Protein AF-A0A4U7CUD0-F1 (afdb_monomer_lite)

Structure (mmCIF, N/CA/C/O backbone):
data_AF-A0A4U7CUD0-F1
#
_entry.id   AF-A0A4U7CUD0-F1
#
loop_
_atom_site.group_PDB
_atom_site.id
_atom_site.type_symbol
_atom_site.label_atom_id
_atom_site.label_alt_id
_atom_site.label_comp_id
_atom_site.label_asym_id
_atom_site.label_entity_id
_atom_site.label_seq_id
_atom_site.pdbx_PDB_ins_code
_atom_site.Cartn_x
_atom_site.Cartn_y
_atom_site.Cartn_z
_atom_site.occupancy
_atom_site.B_iso_or_equiv
_atom_site.auth_seq_id
_atom_site.auth_comp_id
_atom_site.auth_asym_id
_atom_site.auth_atom_id
_atom_site.pdbx_PDB_model_num
ATOM 1 N N . MET A 1 1 ? -7.501 -11.511 -6.269 1.00 70.06 1 MET A N 1
ATOM 2 C CA . MET A 1 1 ? -7.152 -10.323 -5.472 1.00 70.06 1 MET A CA 1
ATOM 3 C C . MET A 1 1 ? -7.905 -10.410 -4.157 1.00 70.06 1 MET A C 1
ATOM 5 O O . MET A 1 1 ? -8.962 -11.040 -4.154 1.00 70.06 1 MET A O 1
ATOM 9 N N . TYR A 1 2 ? -7.372 -9.852 -3.073 1.00 83.06 2 TYR A N 1
ATOM 10 C CA . TYR A 1 2 ? -8.113 -9.684 -1.816 1.00 83.06 2 TYR A CA 1
ATOM 11 C C . TYR A 1 2 ? -8.714 -8.277 -1.748 1.00 83.06 2 TYR A C 1
ATOM 13 O O . TYR A 1 2 ? -8.175 -7.359 -2.354 1.00 83.06 2 TYR A O 1
AT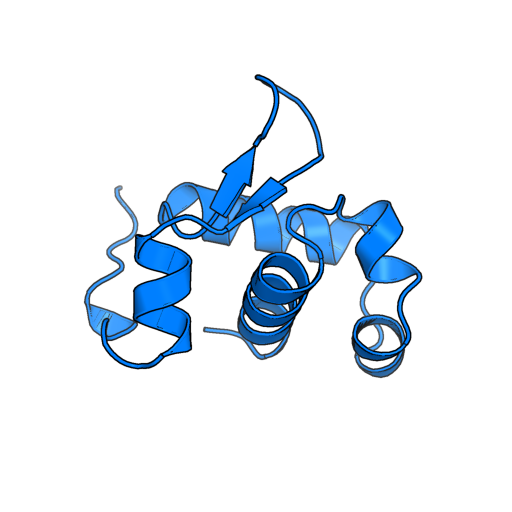OM 21 N N . THR A 1 3 ? -9.781 -8.081 -0.969 1.00 90.19 3 THR A N 1
ATOM 22 C CA . THR A 1 3 ? -10.410 -6.758 -0.782 1.00 90.19 3 THR A CA 1
ATOM 23 C C . THR A 1 3 ? -9.411 -5.686 -0.329 1.00 90.19 3 THR A C 1
ATOM 25 O O . THR A 1 3 ? -9.487 -4.547 -0.771 1.00 90.19 3 THR A O 1
ATOM 28 N N . VAL A 1 4 ? -8.429 -6.054 0.498 1.00 94.69 4 VAL A N 1
ATOM 29 C CA . VAL A 1 4 ? -7.381 -5.136 0.975 1.00 94.69 4 VAL A CA 1
ATOM 30 C C . VAL A 1 4 ? -6.463 -4.676 -0.161 1.00 94.69 4 VAL A C 1
ATOM 32 O O . VAL A 1 4 ? -6.068 -3.519 -0.182 1.00 94.69 4 VAL A O 1
ATOM 35 N N . ASP A 1 5 ? -6.181 -5.530 -1.149 1.00 95.25 5 ASP A N 1
ATOM 36 C CA . ASP A 1 5 ? -5.364 -5.153 -2.311 1.00 95.25 5 ASP A CA 1
ATOM 37 C C . ASP A 1 5 ? -6.038 -4.048 -3.127 1.00 95.25 5 ASP A C 1
ATOM 39 O O . ASP A 1 5 ? -5.393 -3.098 -3.557 1.00 95.25 5 ASP A O 1
ATOM 43 N N . GLU A 1 6 ? -7.349 -4.183 -3.337 1.00 93.88 6 GLU A N 1
ATOM 44 C CA . GLU A 1 6 ? -8.150 -3.200 -4.065 1.00 93.88 6 GLU A CA 1
ATOM 45 C C . GLU A 1 6 ? -8.174 -1.869 -3.309 1.00 93.88 6 GLU A C 1
ATOM 47 O O . GLU A 1 6 ? -7.940 -0.830 -3.917 1.00 93.88 6 GLU A O 1
ATOM 52 N N . ARG A 1 7 ? -8.345 -1.897 -1.978 1.00 96.44 7 ARG A N 1
ATOM 53 C CA . ARG A 1 7 ? -8.257 -0.690 -1.139 1.00 96.44 7 ARG A CA 1
ATOM 54 C C . ARG A 1 7 ? -6.887 -0.015 -1.199 1.00 96.44 7 ARG A C 1
ATOM 56 O O . ARG A 1 7 ? -6.840 1.203 -1.298 1.00 96.44 7 ARG A O 1
ATOM 63 N N . ILE A 1 8 ? -5.787 -0.773 -1.181 1.00 97.44 8 ILE A N 1
ATOM 64 C CA . ILE A 1 8 ? -4.429 -0.212 -1.315 1.00 97.44 8 ILE A CA 1
ATOM 65 C C . ILE A 1 8 ? -4.278 0.511 -2.655 1.00 97.44 8 ILE A C 1
ATOM 67 O O . ILE A 1 8 ? -3.785 1.636 -2.697 1.00 97.44 8 ILE A O 1
ATOM 71 N N . LEU A 1 9 ? -4.717 -0.110 -3.753 1.00 97.06 9 LEU A N 1
ATOM 72 C CA . LEU A 1 9 ? -4.630 0.505 -5.080 1.00 97.06 9 LEU A CA 1
ATOM 73 C C . LEU A 1 9 ? -5.514 1.751 -5.199 1.00 97.06 9 LEU A C 1
ATOM 75 O O . LEU A 1 9 ? -5.071 2.748 -5.765 1.00 97.06 9 LEU A O 1
ATOM 79 N N . GLU A 1 10 ? -6.735 1.709 -4.664 1.00 97.00 10 GLU A N 1
ATOM 80 C CA . GLU A 1 10 ? -7.627 2.872 -4.605 1.00 97.00 10 GLU A CA 1
ATOM 81 C C . GLU A 1 10 ? -6.971 4.021 -3.833 1.00 97.00 10 GLU A C 1
ATOM 83 O O . GLU A 1 10 ? -6.780 5.096 -4.402 1.00 97.00 10 GLU A O 1
ATOM 88 N N . HIS A 1 11 ? -6.516 3.762 -2.605 1.00 97.94 11 HIS A N 1
ATOM 89 C CA . HIS A 1 11 ? -5.884 4.761 -1.745 1.00 97.94 11 HIS A CA 1
ATOM 90 C C . HIS A 1 11 ? -4.647 5.392 -2.408 1.00 97.94 11 HIS A C 1
ATOM 92 O O . HIS A 1 11 ? -4.524 6.612 -2.489 1.00 97.94 11 HIS A O 1
ATOM 98 N N . LEU A 1 12 ? -3.752 4.577 -2.979 1.00 97.75 12 LEU A N 1
ATOM 99 C CA . LEU A 1 12 ? -2.563 5.078 -3.681 1.00 97.75 12 LEU A CA 1
ATOM 100 C C . LEU A 1 12 ? -2.895 5.859 -4.961 1.00 97.75 12 LEU A C 1
ATOM 102 O O . LEU A 1 12 ? -2.111 6.711 -5.379 1.00 97.75 12 LEU A O 1
ATOM 106 N N . SER A 1 13 ? -4.036 5.581 -5.596 1.00 97.19 13 SER A N 1
ATOM 107 C CA . SER A 1 13 ? -4.499 6.356 -6.752 1.00 97.19 13 SER A CA 1
ATOM 108 C C . SER A 1 13 ? -5.029 7.742 -6.371 1.00 97.19 13 SER A C 1
ATOM 110 O O . SER A 1 13 ? -4.981 8.651 -7.201 1.00 97.19 13 SER A O 1
ATOM 112 N N . GLU A 1 14 ? -5.492 7.908 -5.130 1.00 96.94 14 GLU A N 1
ATOM 113 C CA . GLU A 1 14 ? -6.049 9.155 -4.597 1.00 96.94 14 GLU A CA 1
ATOM 114 C C . GLU A 1 14 ? -4.964 10.026 -3.943 1.00 96.94 14 GLU A C 1
ATOM 116 O O . GLU A 1 14 ? -4.821 11.199 -4.293 1.00 96.94 14 GLU A O 1
ATOM 121 N N . GLU A 1 15 ? -4.136 9.442 -3.073 1.00 92.25 15 GLU A N 1
ATOM 122 C CA . GLU A 1 15 ? -3.154 10.164 -2.244 1.00 92.25 15 GLU A CA 1
ATOM 123 C C . GLU A 1 15 ? -1.756 10.275 -2.884 1.00 92.25 15 GLU A C 1
ATOM 125 O O . GLU A 1 15 ? -0.835 10.866 -2.321 1.00 92.25 15 GLU A O 1
ATOM 130 N N . SER A 1 16 ? -1.581 9.765 -4.109 1.00 90.62 16 SER A N 1
ATOM 131 C CA . SER A 1 16 ? -0.306 9.641 -4.850 1.00 90.62 16 SER A CA 1
ATOM 132 C C . SER A 1 16 ? 0.714 8.681 -4.225 1.00 90.62 16 SER A C 1
ATOM 134 O O . SER A 1 16 ? 1.348 7.919 -4.956 1.00 90.62 16 SER A O 1
ATOM 136 N N . TRP A 1 17 ? 0.888 8.704 -2.901 1.00 96.38 17 TRP A N 1
ATOM 137 C CA . TRP A 1 17 ? 1.744 7.778 -2.167 1.00 96.38 17 TRP A CA 1
ATOM 138 C C . TRP A 1 17 ? 1.324 7.598 -0.709 1.00 96.38 17 TRP A C 1
ATOM 140 O O . TRP A 1 17 ? 0.772 8.505 -0.096 1.00 96.38 17 TRP A O 1
ATOM 150 N N . ALA A 1 18 ? 1.661 6.443 -0.134 1.00 97.56 18 ALA A N 1
ATOM 151 C CA . ALA A 1 18 ? 1.457 6.154 1.284 1.00 97.56 18 ALA A CA 1
ATOM 152 C C . ALA A 1 18 ? 2.389 5.030 1.768 1.00 97.56 18 ALA A C 1
ATOM 154 O O . ALA A 1 18 ? 2.905 4.247 0.965 1.00 97.56 18 ALA A O 1
ATOM 155 N N . SER A 1 19 ? 2.595 4.939 3.084 1.00 97.44 19 SER A N 1
ATOM 156 C CA . SER A 1 19 ? 3.216 3.777 3.731 1.00 97.44 19 SER A CA 1
ATOM 157 C C . SER A 1 19 ? 2.157 2.870 4.367 1.00 97.44 19 SER A C 1
ATOM 159 O O . SER A 1 19 ? 1.056 3.337 4.670 1.00 97.44 19 SER A O 1
ATOM 161 N N . PRO A 1 20 ? 2.465 1.591 4.655 1.00 97.62 20 PRO A N 1
ATOM 162 C CA . PRO A 1 20 ? 1.553 0.713 5.389 1.00 97.62 20 PRO A CA 1
ATOM 163 C C . PRO A 1 20 ? 1.085 1.307 6.722 1.00 97.62 20 PRO A C 1
ATOM 165 O O . PRO A 1 20 ? -0.079 1.188 7.097 1.00 97.62 20 PRO A O 1
ATOM 168 N N . SER A 1 21 ? 1.984 2.006 7.418 1.00 96.75 21 SER A N 1
ATOM 169 C CA . SER A 1 21 ? 1.689 2.684 8.680 1.00 96.75 21 SER A CA 1
ATOM 170 C C . SER A 1 21 ? 0.724 3.861 8.533 1.00 96.75 21 SER A C 1
ATOM 172 O O . SER A 1 21 ? -0.122 4.038 9.409 1.00 96.75 21 SER A O 1
ATOM 174 N N . THR A 1 22 ? 0.807 4.645 7.450 1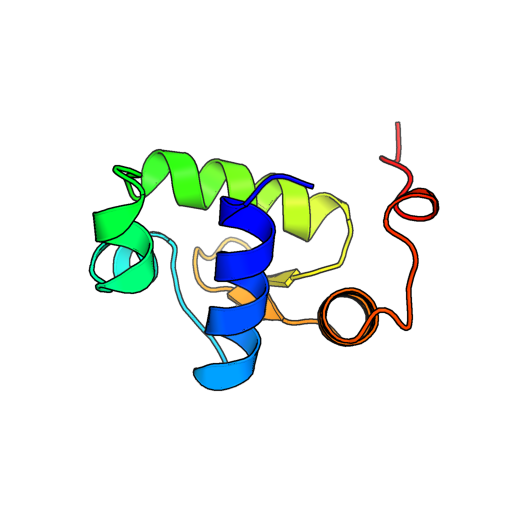.00 96.88 22 THR A N 1
ATOM 175 C CA . THR A 1 22 ? -0.170 5.714 7.199 1.00 96.88 22 THR A CA 1
ATOM 176 C C . THR A 1 22 ? -1.505 5.132 6.752 1.00 96.88 22 THR A C 1
ATOM 178 O O . THR A 1 22 ? -2.523 5.529 7.299 1.00 96.88 22 THR A O 1
ATOM 181 N N . MET A 1 23 ? -1.511 4.120 5.873 1.00 97.38 23 MET A N 1
ATOM 182 C CA . MET A 1 23 ? -2.743 3.440 5.440 1.00 97.38 23 MET A CA 1
ATOM 183 C C . MET A 1 23 ? -3.506 2.818 6.616 1.00 97.38 23 MET A C 1
ATOM 185 O O . MET A 1 23 ? -4.715 2.986 6.720 1.00 97.38 23 MET A O 1
ATOM 189 N N . ALA A 1 24 ? -2.819 2.147 7.548 1.00 97.19 24 ALA A N 1
ATOM 190 C CA . ALA A 1 24 ? -3.458 1.531 8.717 1.00 97.19 24 ALA A CA 1
ATOM 191 C C . ALA A 1 24 ? -4.188 2.541 9.625 1.00 97.19 24 ALA A C 1
ATOM 193 O O . ALA A 1 24 ? -5.088 2.161 10.376 1.00 97.19 24 ALA A O 1
ATOM 194 N N . ALA A 1 25 ? -3.792 3.817 9.583 1.00 96.00 25 ALA A N 1
ATOM 195 C CA . ALA A 1 25 ? -4.434 4.885 10.343 1.00 96.00 25 ALA A CA 1
ATOM 196 C C . ALA A 1 25 ? -5.707 5.426 9.669 1.00 96.00 25 ALA A C 1
ATOM 198 O O . ALA A 1 25 ? -6.488 6.119 10.326 1.00 96.00 25 ALA A O 1
ATOM 199 N N . GLU A 1 26 ? -5.931 5.105 8.394 1.00 96.62 26 GLU A N 1
ATOM 200 C CA . GLU A 1 26 ? -7.077 5.587 7.635 1.00 96.62 26 GLU A CA 1
ATOM 201 C C . GLU A 1 26 ? -8.351 4.786 7.928 1.00 96.62 26 GLU A C 1
ATOM 203 O O . GLU A 1 26 ? -8.350 3.603 8.306 1.00 96.62 26 GLU A O 1
ATOM 208 N N . LEU A 1 27 ? -9.492 5.457 7.765 1.00 93.50 27 LEU A N 1
ATOM 209 C CA . LEU A 1 27 ? -10.787 4.895 8.140 1.00 93.50 27 LEU A CA 1
ATOM 210 C C . LEU A 1 27 ? -11.136 3.665 7.288 1.00 93.50 27 LEU A C 1
ATOM 212 O O . LEU A 1 27 ? -11.661 2.684 7.816 1.00 93.50 27 LEU A O 1
ATOM 216 N N . GLU A 1 28 ? -10.827 3.691 5.994 1.00 93.50 28 GLU A N 1
ATOM 217 C CA . GLU A 1 28 ? -11.121 2.602 5.062 1.00 93.50 28 GLU A CA 1
ATOM 218 C C . GLU A 1 28 ? -10.343 1.310 5.353 1.00 93.50 28 GLU A C 1
ATOM 220 O O . GLU A 1 28 ? -10.826 0.230 5.009 1.00 93.50 28 GLU A O 1
ATOM 225 N N . PHE A 1 29 ? -9.191 1.391 6.028 1.00 95.19 29 PHE A N 1
ATOM 226 C CA . PHE A 1 29 ? -8.409 0.219 6.439 1.00 95.19 29 PHE A CA 1
ATOM 227 C C . PHE A 1 29 ? -8.759 -0.239 7.851 1.00 95.19 29 PHE A C 1
ATOM 229 O O . PHE A 1 29 ? -8.942 -1.435 8.076 1.00 95.19 29 PHE A O 1
ATOM 236 N N . SER A 1 30 ? -8.949 0.689 8.793 1.00 89.81 30 SER A N 1
ATOM 237 C CA . SER A 1 30 ? -9.370 0.336 10.158 1.00 89.81 30 SER A CA 1
ATOM 238 C C . SER A 1 30 ? -10.719 -0.400 10.194 1.00 89.81 30 SER A C 1
ATOM 240 O O . SER A 1 30 ? -10.917 -1.295 11.014 1.00 89.81 30 SER A O 1
ATOM 242 N N . GLN A 1 31 ? -11.632 -0.102 9.262 1.00 92.00 31 GLN A N 1
ATOM 243 C CA . GLN A 1 31 ? -12.901 -0.827 9.104 1.00 92.00 31 GLN A CA 1
ATOM 244 C C . GLN A 1 31 ? -12.740 -2.285 8.649 1.00 92.00 31 GLN A C 1
ATOM 246 O O . GLN A 1 31 ? -13.671 -3.077 8.812 1.00 92.00 31 GLN A O 1
ATOM 251 N N . LEU A 1 32 ? -11.587 -2.640 8.081 1.00 91.75 32 LEU A N 1
ATOM 252 C CA . LEU A 1 32 ? -11.262 -3.998 7.648 1.00 91.75 32 LEU A CA 1
ATOM 253 C C . LEU A 1 32 ? -10.522 -4.809 8.722 1.00 91.75 32 LEU A C 1
ATOM 255 O O . LEU A 1 32 ? -10.220 -5.972 8.467 1.00 91.75 32 LEU A O 1
ATOM 259 N N . ASP A 1 33 ? -10.268 -4.222 9.900 1.00 92.69 33 ASP A N 1
ATOM 260 C CA . ASP A 1 33 ? -9.543 -4.850 11.018 1.00 92.69 33 ASP A CA 1
ATOM 261 C C . ASP A 1 33 ? -8.158 -5.382 10.601 1.00 92.69 33 ASP A C 1
ATOM 263 O O . ASP A 1 33 ? -7.738 -6.474 10.981 1.00 92.69 33 ASP A O 1
ATOM 267 N N . VAL A 1 34 ? -7.460 -4.611 9.758 1.00 93.25 34 VAL A N 1
ATOM 268 C CA . VAL A 1 34 ? -6.093 -4.903 9.311 1.00 93.25 34 VAL A CA 1
ATOM 269 C C . VAL A 1 34 ? -5.101 -3.942 9.949 1.00 93.25 34 VAL A C 1
ATOM 271 O O . VAL A 1 34 ? -5.379 -2.753 10.104 1.00 93.25 34 VAL A O 1
ATOM 274 N N . ASP A 1 35 ? -3.930 -4.458 10.305 1.00 96.50 35 ASP A N 1
ATOM 275 C CA . ASP A 1 35 ? -2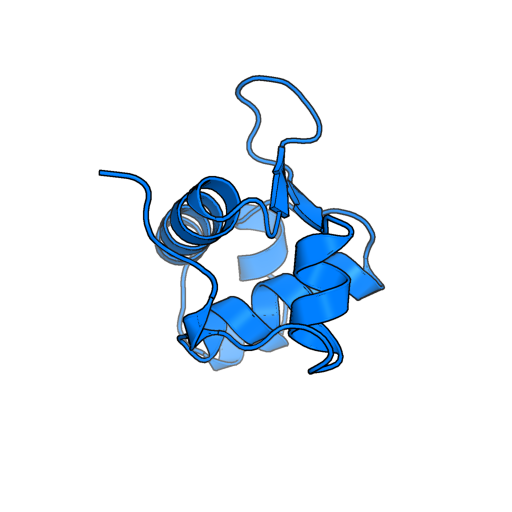.825 -3.670 10.838 1.00 96.50 35 ASP A CA 1
ATOM 276 C C . ASP A 1 35 ? -1.776 -3.347 9.760 1.00 96.50 35 ASP A C 1
ATOM 278 O O . ASP A 1 35 ? -1.845 -3.802 8.615 1.00 96.50 35 ASP A O 1
ATOM 282 N N . ALA A 1 36 ? -0.797 -2.521 10.131 1.00 97.19 36 ALA A N 1
ATOM 283 C CA . ALA A 1 36 ? 0.264 -2.092 9.226 1.00 97.19 36 ALA A CA 1
ATOM 284 C C . ALA A 1 36 ? 1.134 -3.262 8.733 1.00 97.19 36 ALA A C 1
ATOM 286 O O . ALA A 1 36 ? 1.534 -3.251 7.574 1.00 97.19 36 ALA A O 1
ATOM 287 N N . GLU A 1 37 ? 1.386 -4.277 9.569 1.00 97.12 37 GLU A N 1
ATOM 288 C CA . GLU A 1 37 ? 2.179 -5.460 9.194 1.00 97.12 37 GLU A CA 1
ATOM 289 C C . GLU A 1 37 ? 1.457 -6.285 8.119 1.00 97.12 37 GLU A C 1
ATOM 291 O O . GLU A 1 37 ? 2.062 -6.744 7.146 1.00 97.12 37 GLU A O 1
ATOM 296 N N . TYR A 1 38 ? 0.138 -6.438 8.243 1.00 96.56 38 TYR A N 1
ATOM 297 C CA . TYR A 1 38 ? -0.659 -7.087 7.214 1.00 96.56 38 TYR A CA 1
ATOM 298 C C . TYR A 1 38 ? -0.690 -6.271 5.917 1.00 96.56 38 TYR A C 1
ATOM 300 O O . TYR A 1 38 ? -0.529 -6.841 4.835 1.00 96.56 38 TYR A O 1
ATOM 308 N N . ILE A 1 39 ? -0.872 -4.948 6.001 1.00 97.44 39 ILE A N 1
ATOM 309 C CA . ILE A 1 39 ? -0.847 -4.063 4.823 1.00 97.44 39 ILE A CA 1
ATOM 310 C C . ILE A 1 39 ? 0.516 -4.129 4.125 1.00 97.44 39 ILE A C 1
ATOM 312 O O . ILE A 1 39 ? 0.557 -4.221 2.900 1.00 97.44 39 ILE A O 1
ATOM 316 N N . GLU A 1 40 ? 1.618 -4.168 4.873 1.00 97.00 40 GLU A N 1
ATOM 317 C CA . GLU A 1 40 ? 2.972 -4.328 4.334 1.00 97.00 40 GLU A CA 1
ATOM 318 C C . GLU A 1 40 ? 3.107 -5.629 3.534 1.00 97.00 40 GLU A C 1
ATOM 320 O O . GLU A 1 40 ? 3.475 -5.591 2.358 1.00 97.00 40 GLU A O 1
ATOM 325 N N . GLN A 1 41 ? 2.668 -6.764 4.092 1.00 96.06 41 GLN A N 1
ATOM 326 C CA . GLN A 1 41 ? 2.638 -8.038 3.359 1.00 96.06 41 GLN A CA 1
ATOM 327 C C . GLN A 1 41 ? 1.806 -7.953 2.073 1.00 96.06 41 GLN A C 1
ATOM 329 O O . GLN A 1 41 ? 2.118 -8.606 1.074 1.00 96.06 41 GLN A O 1
ATOM 334 N N . ARG A 1 42 ? 0.713 -7.176 2.064 1.00 96.69 42 ARG A N 1
ATOM 335 C CA . ARG A 1 42 ? -0.074 -6.958 0.840 1.00 96.69 42 ARG A CA 1
ATOM 336 C C . ARG A 1 42 ? 0.677 -6.083 -0.163 1.00 96.69 42 ARG A C 1
ATOM 338 O O . ARG A 1 42 ? 0.682 -6.427 -1.347 1.00 96.69 42 ARG A O 1
ATOM 345 N N . CYS A 1 43 ? 1.343 -5.023 0.287 1.00 96.62 43 CYS A N 1
ATOM 346 C CA . CYS A 1 43 ? 2.182 -4.174 -0.557 1.00 96.62 43 CYS A CA 1
ATOM 347 C C . CYS A 1 43 ? 3.294 -4.978 -1.243 1.00 96.62 43 CYS A C 1
ATOM 349 O O . CYS A 1 43 ? 3.419 -4.893 -2.462 1.00 96.62 43 CYS A O 1
ATOM 351 N N . GLU A 1 44 ? 4.007 -5.850 -0.526 1.00 95.12 44 GLU A N 1
ATOM 352 C CA . GLU A 1 44 ? 5.026 -6.737 -1.117 1.00 95.12 44 GLU A CA 1
ATOM 353 C C . GLU A 1 44 ? 4.446 -7.630 -2.231 1.00 95.12 44 GLU A C 1
ATOM 355 O O . GLU A 1 44 ? 5.041 -7.827 -3.296 1.00 95.12 44 GLU A O 1
ATOM 360 N N . GLN A 1 45 ? 3.235 -8.158 -2.024 1.00 94.19 45 GLN A N 1
ATOM 361 C CA . GLN A 1 45 ? 2.552 -8.984 -3.024 1.00 94.19 45 GLN A CA 1
ATOM 362 C C . GLN A 1 45 ? 2.133 -8.174 -4.256 1.00 94.19 45 GLN A C 1
ATOM 364 O O . GLN A 1 45 ? 2.171 -8.701 -5.371 1.00 94.19 45 GLN A O 1
ATOM 369 N N . LEU A 1 46 ? 1.739 -6.914 -4.081 1.00 95.00 46 LEU A N 1
ATOM 370 C CA . LEU A 1 46 ? 1.397 -6.000 -5.173 1.00 95.00 46 LEU A CA 1
ATOM 371 C C . LEU A 1 46 ? 2.641 -5.518 -5.930 1.00 95.00 46 LEU A C 1
ATOM 373 O O . LEU A 1 46 ? 2.614 -5.453 -7.162 1.00 95.00 46 LEU A O 1
ATOM 377 N N . GLU A 1 47 ? 3.733 -5.245 -5.219 1.00 95.06 47 GLU A N 1
ATOM 378 C CA . GLU A 1 47 ? 5.033 -4.879 -5.784 1.00 95.06 47 GLU A CA 1
ATOM 379 C C . GLU A 1 47 ? 5.587 -6.012 -6.650 1.00 95.06 47 GLU A C 1
ATOM 381 O O . GLU A 1 47 ? 5.980 -5.781 -7.793 1.00 95.06 47 GLU A O 1
ATOM 386 N N . SER A 1 48 ? 5.506 -7.263 -6.175 1.00 93.19 48 SER A N 1
ATOM 387 C CA . SER A 1 48 ? 5.930 -8.444 -6.949 1.00 93.19 48 SER A CA 1
ATOM 388 C C . SER A 1 48 ? 5.184 -8.614 -8.284 1.00 93.19 48 SER A C 1
ATOM 390 O O . SER A 1 48 ? 5.623 -9.357 -9.163 1.00 93.19 48 SER A O 1
ATOM 392 N N . ARG A 1 49 ? 4.043 -7.930 -8.437 1.00 91.81 49 ARG A N 1
ATOM 393 C CA . ARG A 1 49 ? 3.192 -7.913 -9.635 1.00 91.81 49 ARG A CA 1
ATOM 394 C C . ARG A 1 49 ? 3.296 -6.603 -10.414 1.00 91.81 49 ARG A C 1
ATOM 396 O O . ARG A 1 49 ? 2.505 -6.389 -11.330 1.00 91.81 49 ARG A O 1
ATOM 403 N N . GLU A 1 50 ? 4.224 -5.729 -10.033 1.00 93.88 50 GLU A N 1
ATOM 404 C CA . GLU A 1 50 ? 4.427 -4.395 -10.601 1.00 93.88 50 GLU A CA 1
ATOM 405 C C . GLU A 1 50 ? 3.179 -3.497 -10.538 1.00 93.88 50 GLU A C 1
ATOM 407 O O . GLU A 1 50 ? 3.032 -2.582 -11.352 1.00 93.88 50 GLU A O 1
ATOM 412 N N . LEU A 1 51 ? 2.250 -3.745 -9.608 1.00 95.50 51 LEU A N 1
ATOM 413 C CA . LEU A 1 51 ? 1.042 -2.922 -9.460 1.00 95.50 51 LEU A CA 1
ATOM 414 C C . LEU A 1 51 ? 1.302 -1.657 -8.640 1.00 95.50 51 LEU A C 1
ATOM 416 O O . LEU A 1 51 ? 0.690 -0.619 -8.891 1.00 95.50 51 LEU A O 1
ATOM 420 N N . ILE A 1 52 ? 2.246 -1.740 -7.710 1.00 97.00 52 ILE A N 1
ATOM 421 C CA . ILE A 1 52 ? 2.794 -0.618 -6.949 1.00 97.00 52 ILE A CA 1
ATOM 422 C C . ILE A 1 52 ? 4.323 -0.695 -7.006 1.00 97.00 52 ILE A C 1
ATOM 424 O O . ILE A 1 52 ? 4.868 -1.746 -7.351 1.00 97.00 52 ILE A O 1
ATOM 428 N N . ILE A 1 53 ? 5.007 0.397 -6.680 1.00 96.88 53 ILE A N 1
ATOM 429 C CA . ILE A 1 53 ? 6.471 0.441 -6.549 1.00 96.88 53 ILE A CA 1
ATOM 430 C C . ILE A 1 53 ? 6.883 1.297 -5.350 1.00 96.88 53 ILE A C 1
ATOM 432 O O . ILE A 1 53 ? 6.169 2.246 -5.021 1.00 96.88 53 ILE A O 1
ATOM 436 N N . PRO A 1 54 ? 8.026 1.006 -4.708 1.00 96.44 54 PRO A N 1
ATOM 437 C CA . PRO A 1 54 ? 8.570 1.874 -3.677 1.00 96.44 54 PRO A CA 1
ATOM 438 C C . PRO A 1 54 ? 9.114 3.175 -4.291 1.00 96.44 54 PRO A C 1
ATOM 440 O O . PRO A 1 54 ? 9.792 3.160 -5.322 1.00 96.44 54 PRO A O 1
ATOM 443 N N . ILE A 1 55 ? 8.859 4.308 -3.635 1.00 94.12 55 ILE A N 1
ATOM 444 C CA . ILE A 1 55 ? 9.290 5.645 -4.102 1.00 94.12 55 ILE A CA 1
ATOM 445 C C . ILE A 1 55 ? 10.802 5.828 -3.944 1.00 94.12 55 ILE A C 1
ATOM 447 O O . ILE A 1 55 ? 11.464 6.520 -4.720 1.00 94.12 55 ILE A O 1
ATOM 451 N N . VAL A 1 56 ? 11.363 5.211 -2.907 1.00 87.44 56 VAL A N 1
ATOM 452 C CA . VAL A 1 56 ? 12.797 5.171 -2.634 1.00 87.44 56 VAL A CA 1
ATOM 453 C C . VAL A 1 56 ? 13.218 3.722 -2.484 1.00 87.44 56 VAL A C 1
ATOM 455 O O . VAL A 1 56 ? 12.487 2.908 -1.926 1.00 87.44 56 VAL A O 1
ATOM 458 N N . LYS A 1 57 ? 14.412 3.397 -2.983 1.00 80.88 57 LYS A N 1
ATOM 459 C CA . LYS A 1 57 ? 14.964 2.049 -2.861 1.00 80.88 57 LYS A CA 1
ATOM 460 C C . LYS A 1 57 ? 15.003 1.635 -1.383 1.00 80.88 57 LYS A C 1
ATOM 462 O O . LYS A 1 57 ? 15.532 2.388 -0.570 1.00 80.88 57 LYS A O 1
ATOM 467 N N . ASP A 1 58 ? 14.477 0.448 -1.087 1.00 78.50 58 ASP A N 1
ATOM 468 C CA . ASP A 1 58 ? 14.400 -0.141 0.257 1.00 78.50 58 ASP A CA 1
ATOM 469 C C . ASP A 1 58 ? 13.547 0.673 1.263 1.00 78.50 58 ASP A C 1
ATOM 471 O O . ASP A 1 58 ? 13.759 0.568 2.470 1.00 78.50 58 ASP A O 1
ATOM 475 N N . GLY A 1 59 ? 12.614 1.515 0.795 1.00 82.06 59 GLY A N 1
ATOM 476 C CA . GLY A 1 59 ? 11.700 2.266 1.663 1.00 82.06 59 GLY A CA 1
ATOM 477 C C . GLY A 1 59 ? 10.271 1.730 1.687 1.00 82.06 59 GLY A C 1
ATOM 478 O O . GLY A 1 59 ? 9.826 1.056 0.768 1.00 82.06 59 GLY A O 1
ATOM 479 N N . GLU A 1 60 ? 9.542 2.114 2.733 1.00 89.38 60 GLU A N 1
ATOM 480 C CA . GLU A 1 60 ? 8.186 1.634 3.047 1.00 89.38 60 GLU A CA 1
ATOM 481 C C . GLU A 1 60 ? 7.068 2.479 2.410 1.00 89.38 60 GLU A C 1
ATOM 483 O O . GLU A 1 60 ? 5.898 2.293 2.725 1.00 89.38 60 GLU A O 1
ATOM 488 N N . MET A 1 61 ? 7.402 3.462 1.568 1.00 95.94 61 MET A N 1
ATOM 489 C CA . MET A 1 61 ? 6.414 4.302 0.886 1.00 95.94 61 MET A CA 1
ATOM 490 C C . MET A 1 61 ? 6.249 3.847 -0.553 1.00 95.94 61 MET A C 1
ATOM 492 O O . MET A 1 61 ? 7.229 3.785 -1.300 1.00 95.94 61 MET A O 1
ATOM 496 N N . TYR A 1 62 ? 5.004 3.608 -0.940 1.00 98.06 62 TYR A N 1
ATOM 497 C CA . TYR A 1 62 ? 4.642 3.089 -2.247 1.00 98.06 62 TYR A CA 1
ATOM 498 C C . TYR A 1 62 ? 3.863 4.122 -3.055 1.00 98.06 62 TYR A C 1
ATOM 500 O O . TYR A 1 62 ? 3.135 4.937 -2.493 1.00 98.06 62 TYR A O 1
ATOM 508 N N . GLU A 1 63 ? 3.986 4.041 -4.375 1.00 97.75 63 GLU A N 1
ATOM 509 C CA . GLU A 1 63 ? 3.110 4.703 -5.342 1.00 97.75 63 GLU A CA 1
ATOM 510 C C . GLU A 1 63 ? 2.493 3.667 -6.293 1.00 97.75 63 GLU A C 1
ATOM 512 O O . GLU A 1 63 ? 3.052 2.588 -6.526 1.00 97.75 63 GLU A O 1
ATOM 517 N N . ILE A 1 64 ? 1.324 3.983 -6.853 1.00 97.75 64 ILE A N 1
ATOM 518 C CA . ILE A 1 64 ? 0.661 3.112 -7.827 1.00 97.75 64 ILE A CA 1
ATOM 519 C C . ILE A 1 64 ? 1.329 3.216 -9.204 1.00 97.75 64 ILE A C 1
ATOM 521 O O . ILE A 1 64 ? 1.622 4.303 -9.703 1.00 97.75 64 ILE A O 1
ATOM 525 N N . THR A 1 65 ? 1.539 2.081 -9.875 1.00 96.88 65 THR A N 1
ATOM 526 C CA . THR A 1 65 ? 2.084 2.087 -11.240 1.00 96.88 65 THR A CA 1
ATOM 527 C C . THR A 1 65 ? 0.990 2.286 -12.289 1.00 96.88 65 THR A C 1
ATOM 529 O O . THR A 1 65 ? -0.209 2.161 -12.036 1.00 96.88 65 THR A O 1
ATOM 532 N N . ARG A 1 66 ? 1.398 2.470 -13.552 1.00 95.19 66 ARG A N 1
ATOM 533 C CA . ARG A 1 66 ? 0.466 2.404 -14.692 1.00 95.19 66 ARG A CA 1
ATOM 534 C C . ARG A 1 66 ? -0.288 1.069 -14.788 1.00 95.19 66 ARG A C 1
ATOM 536 O O . ARG A 1 66 ? -1.404 1.053 -15.300 1.00 95.19 66 ARG A O 1
ATOM 543 N N . TRP A 1 67 ? 0.315 -0.035 -14.337 1.00 94.69 67 TRP A N 1
ATOM 544 C CA . TRP A 1 67 ? -0.317 -1.355 -14.351 1.00 94.69 67 TRP A CA 1
ATOM 545 C C . TRP A 1 67 ? -1.322 -1.492 -13.214 1.00 94.69 67 TRP A C 1
ATOM 547 O O . TRP A 1 67 ? -2.418 -1.990 -13.456 1.00 94.69 67 TRP A O 1
ATOM 557 N N . GLY A 1 68 ? -0.997 -0.965 -12.029 1.00 95.50 68 GLY A N 1
ATOM 558 C CA . GLY A 1 68 ? -1.944 -0.808 -10.924 1.00 95.50 68 GLY A CA 1
ATOM 559 C C . GLY A 1 68 ? -3.173 -0.003 -11.333 1.00 95.50 68 GLY A C 1
ATOM 560 O O . GLY A 1 68 ? -4.297 -0.450 -11.128 1.00 95.50 68 GLY A O 1
ATOM 561 N N . LEU A 1 69 ? -2.975 1.133 -12.009 1.00 95.62 69 LEU A N 1
ATOM 562 C CA . LEU A 1 69 ? -4.079 1.957 -12.513 1.00 95.62 69 LEU A CA 1
ATOM 563 C C . LEU A 1 69 ? -4.926 1.232 -13.567 1.00 95.62 69 LEU A C 1
ATOM 565 O O . LEU A 1 69 ? -6.152 1.296 -13.523 1.00 95.62 69 LEU A O 1
ATOM 569 N N . ALA A 1 70 ? -4.295 0.538 -14.520 1.00 93.88 70 ALA A N 1
ATOM 570 C CA . ALA A 1 70 ? -5.018 -0.246 -15.522 1.00 93.88 70 ALA A CA 1
ATOM 571 C C . ALA A 1 70 ? -5.827 -1.380 -14.873 1.00 93.88 70 ALA A C 1
ATOM 573 O O . ALA A 1 70 ? -6.980 -1.600 -15.237 1.00 93.88 70 ALA A O 1
ATOM 574 N N . TYR A 1 71 ? -5.247 -2.061 -13.883 1.00 92.94 71 TYR A N 1
ATOM 575 C CA . TYR A 1 71 ? -5.938 -3.069 -13.088 1.00 92.94 71 TYR A CA 1
ATOM 576 C C . TYR A 1 71 ? -7.158 -2.481 -12.375 1.00 92.94 71 TYR A C 1
ATOM 578 O O . TYR A 1 71 ? -8.262 -2.998 -12.523 1.00 92.94 71 TYR A O 1
ATOM 586 N N . LEU A 1 72 ? -6.972 -1.367 -11.661 1.00 92.88 72 LEU A N 1
ATOM 587 C CA . LEU A 1 72 ? -8.025 -0.723 -10.879 1.00 92.88 72 LEU A CA 1
ATOM 588 C C . LEU A 1 72 ? -9.209 -0.270 -11.750 1.00 92.88 72 LEU A C 1
ATOM 590 O O . LEU A 1 72 ? -10.361 -0.362 -11.337 1.00 92.88 72 LEU A O 1
ATOM 594 N N . ARG A 1 73 ? -8.945 0.164 -12.989 1.00 93.12 73 ARG A N 1
ATOM 595 C CA . ARG A 1 73 ? -9.994 0.525 -13.960 1.00 93.12 73 ARG A CA 1
ATOM 596 C C . ARG A 1 73 ? -10.674 -0.675 -14.629 1.00 93.12 73 ARG A C 1
ATOM 598 O O . ARG A 1 73 ? -11.637 -0.480 -15.366 1.00 93.12 73 ARG A O 1
ATOM 605 N N . GLY A 1 74 ? -10.182 -1.893 -14.405 1.00 89.88 74 GLY A N 1
ATOM 606 C CA . GLY A 1 74 ? -10.635 -3.099 -15.102 1.00 89.88 74 GLY A CA 1
ATOM 607 C C . GLY A 1 74 ? -10.092 -3.238 -16.530 1.00 89.88 74 GLY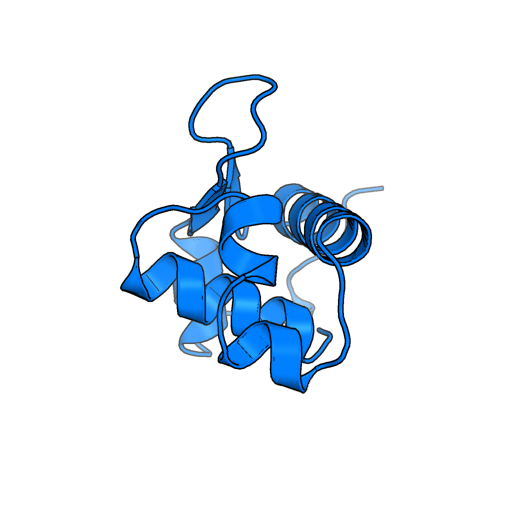 A C 1
ATOM 608 O O . GLY A 1 74 ? -10.554 -4.102 -17.272 1.00 89.88 74 GLY A O 1
ATOM 609 N N . ASP A 1 75 ? -9.106 -2.420 -16.917 1.00 87.88 75 ASP A N 1
ATOM 610 C CA . ASP A 1 75 ? -8.427 -2.503 -18.218 1.00 87.88 75 ASP A CA 1
ATOM 611 C C . ASP A 1 75 ? -7.444 -3.691 -18.276 1.00 87.88 75 ASP A C 1
ATOM 613 O O . ASP A 1 75 ? -7.082 -4.155 -19.360 1.00 87.88 75 ASP A O 1
ATOM 617 N N . LEU A 1 76 ? -6.990 -4.176 -17.112 1.00 83.00 76 LEU A N 1
ATOM 618 C CA . LEU A 1 76 ? -6.104 -5.330 -16.962 1.00 83.00 76 LEU A CA 1
ATOM 619 C C . LEU A 1 76 ? -6.782 -6.410 -16.110 1.00 83.00 76 LEU A C 1
ATOM 621 O O . LEU A 1 76 ? -7.108 -6.182 -14.949 1.00 83.00 76 LEU A O 1
ATOM 625 N N . ASP A 1 77 ? -6.950 -7.609 -16.672 1.00 73.81 77 ASP A N 1
ATOM 626 C CA . ASP A 1 77 ? -7.506 -8.753 -15.942 1.00 73.81 77 ASP A CA 1
ATOM 627 C C . ASP A 1 77 ? -6.502 -9.293 -14.905 1.00 73.81 77 ASP A C 1
ATOM 629 O O . ASP A 1 77 ? -5.343 -9.578 -15.223 1.00 73.81 77 ASP A O 1
ATOM 633 N N . ALA A 1 78 ? -6.979 -9.520 -13.677 1.00 62.84 78 ALA A N 1
ATOM 634 C CA . ALA A 1 78 ? -6.248 -10.163 -12.585 1.00 62.84 78 ALA A CA 1
ATOM 635 C C . ALA A 1 78 ? -5.605 -11.497 -12.982 1.00 62.84 78 ALA A C 1
ATOM 637 O O . ALA A 1 78 ? -4.555 -11.857 -12.445 1.00 62.84 78 ALA A O 1
ATOM 638 N N . GLY A 1 79 ? -6.220 -12.225 -13.921 1.00 61.88 79 GLY A N 1
ATOM 639 C CA . GLY A 1 79 ? -5.708 -13.493 -14.443 1.00 61.88 79 GLY A CA 1
ATOM 640 C C . GLY A 1 79 ? -4.395 -13.381 -15.231 1.00 61.88 79 GLY A C 1
ATOM 641 O O . GLY A 1 79 ? -3.715 -14.391 -15.418 1.00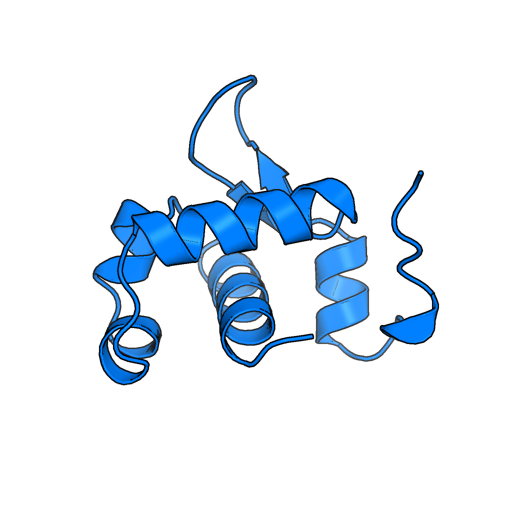 61.88 79 GLY A O 1
ATOM 642 N N . HIS A 1 80 ? -4.006 -12.176 -15.666 1.00 58.19 80 HIS A N 1
ATOM 643 C CA . HIS A 1 80 ? -2.754 -11.928 -16.393 1.00 58.19 80 HIS A CA 1
ATOM 644 C C . HIS A 1 80 ? -1.567 -11.575 -15.487 1.00 58.19 80 HIS A C 1
ATOM 646 O O . HIS A 1 80 ? -0.424 -11.603 -15.949 1.00 58.19 80 HIS A O 1
ATOM 652 N N . LEU A 1 81 ? -1.803 -11.306 -14.201 1.00 61.38 81 LEU A N 1
ATOM 653 C CA . LEU A 1 81 ? -0.754 -11.040 -13.216 1.00 61.38 81 LEU A CA 1
ATOM 654 C C . LEU A 1 81 ? -0.122 -12.366 -12.771 1.00 61.38 81 LEU A C 1
ATOM 656 O O . LEU A 1 81 ? -0.403 -12.884 -11.688 1.00 61.38 81 LEU A O 1
ATOM 660 N N . ARG A 1 82 ? 0.692 -12.969 -13.645 1.00 52.94 82 ARG A N 1
ATOM 661 C CA . ARG A 1 82 ? 1.493 -14.144 -13.285 1.00 52.94 82 ARG A CA 1
ATOM 662 C C . ARG A 1 82 ? 2.506 -13.753 -12.214 1.00 52.94 82 ARG A C 1
ATOM 664 O O . ARG A 1 82 ? 3.281 -12.824 -12.405 1.00 52.94 82 ARG A O 1
ATOM 671 N N . VAL A 1 83 ? 2.530 -14.524 -11.130 1.00 53.72 83 VAL A N 1
ATOM 672 C CA . VAL A 1 83 ? 3.662 -14.567 -10.200 1.00 53.72 83 VAL A CA 1
ATOM 673 C C . VAL A 1 83 ? 4.848 -15.113 -10.992 1.00 53.72 83 VAL A C 1
ATOM 675 O O . VAL A 1 83 ? 4.753 -16.209 -11.551 1.00 53.72 83 VAL A O 1
ATOM 678 N N . TRP A 1 84 ? 5.927 -14.346 -11.114 1.00 48.56 84 TRP A N 1
ATOM 679 C CA . TRP A 1 84 ? 7.165 -14.874 -11.680 1.00 48.56 84 TRP A CA 1
ATOM 680 C C . TRP A 1 84 ? 7.775 -15.818 -10.635 1.00 48.56 84 TRP A C 1
ATOM 682 O O . TRP A 1 84 ? 8.038 -15.401 -9.510 1.00 48.56 84 TRP A O 1
ATOM 692 N N . SER A 1 85 ? 7.897 -17.101 -10.992 1.00 42.72 85 SER A N 1
ATOM 693 C CA . SER A 1 85 ? 8.528 -18.162 -10.190 1.00 42.7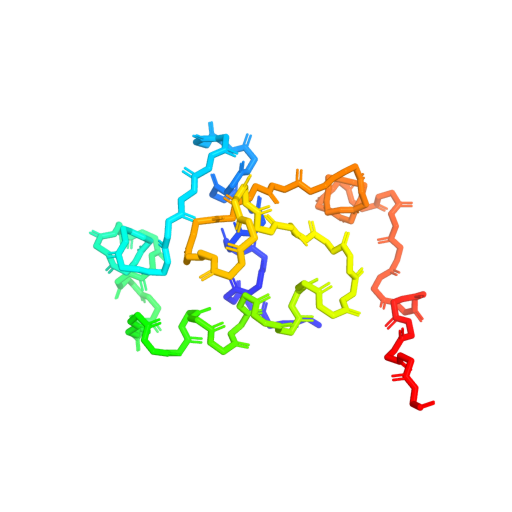2 85 SER A CA 1
ATOM 694 C C . SER A 1 85 ? 10.009 -18.292 -10.501 1.00 42.72 85 SER A C 1
ATOM 696 O O . SER A 1 85 ? 10.308 -18.324 -11.720 1.00 42.72 85 SER A O 1
#

pLDDT: mean 89.93, std 12.48, range [42.72, 98.06]

Sequence (85 aa):
MYTVDERILEHLSEESWASPSTMAAELEFSQLDVDAEYIEQRCEQLESRELIIPIVKDGEMYEITRWGLAYLRGDLDAGHLRVWS

Foldseek 3Di:
DDPLLLVVLVVLVPVVKDFLQRSCPDPVNVVVVDHSVRSQVSVVVCVLLVQWDAPDVPDRMIHGDPVVVCVNVVVDDPVPSDRDD

Secondary structure (DSSP, 8-state):
--HHHHHHHHHHHHHS-B-HHHHHTSHHHHTTT--HHHHHHHHHHHHTTTSEEESSTT-S-EEE-HHHHHHHTTSS-GGG-PPP-

Radius of gyration: 11.95 Å; chains: 1; bounding box: 28×28×29 Å